Protein AF-A0A1Y2KAQ9-F1 (afdb_monomer_lite)

Structure (mmCIF, N/CA/C/O backbone):
data_AF-A0A1Y2KAQ9-F1
#
_entry.id   AF-A0A1Y2KAQ9-F1
#
loop_
_atom_site.group_PDB
_atom_site.id
_atom_site.type_symbol
_atom_site.label_atom_id
_atom_site.label_alt_id
_atom_site.label_comp_id
_atom_site.label_asym_id
_atom_site.label_entity_id
_atom_site.label_seq_id
_atom_site.pdbx_PDB_ins_code
_atom_site.Cartn_x
_atom_site.Cartn_y
_atom_site.Cartn_z
_atom_site.occupancy
_atom_site.B_iso_or_equiv
_atom_site.auth_seq_id
_atom_site.auth_comp_id
_atom_site.auth_asym_id
_atom_site.auth_atom_id
_atom_site.pdbx_PDB_model_num
ATOM 1 N N . MET A 1 1 ? -24.230 18.334 16.727 1.00 61.19 1 MET A N 1
ATOM 2 C CA . MET A 1 1 ? -23.903 18.573 15.300 1.00 61.19 1 MET A CA 1
ATOM 3 C C . MET A 1 1 ? -22.427 18.304 14.968 1.00 61.19 1 MET A C 1
ATOM 5 O O . MET A 1 1 ? -22.171 17.695 13.942 1.00 61.19 1 MET A O 1
ATOM 9 N N . PHE A 1 2 ? -21.467 18.647 15.840 1.00 65.06 2 PHE A N 1
ATOM 10 C CA . PHE A 1 2 ? -20.022 18.439 15.606 1.00 65.06 2 PHE A CA 1
ATOM 11 C C . PHE A 1 2 ? -19.581 16.962 15.464 1.00 65.06 2 PHE A C 1
ATOM 13 O O . PHE A 1 2 ? -18.749 16.643 14.624 1.00 65.06 2 PHE A O 1
ATOM 20 N N . VAL A 1 3 ? -20.186 16.042 16.226 1.00 55.28 3 VAL A N 1
ATOM 21 C CA . VAL A 1 3 ? -19.834 14.604 16.213 1.00 55.28 3 VAL A CA 1
ATOM 22 C C . VAL A 1 3 ? -20.170 13.924 14.877 1.00 55.28 3 VAL A C 1
ATOM 24 O O . VAL A 1 3 ? -19.386 13.129 14.373 1.00 55.28 3 VAL A O 1
ATOM 27 N N . ILE A 1 4 ? -21.300 14.285 14.259 1.00 52.22 4 ILE A N 1
ATOM 28 C CA . ILE A 1 4 ? -21.737 13.716 12.971 1.00 52.22 4 ILE A CA 1
ATOM 29 C C . ILE A 1 4 ? -20.790 14.138 11.840 1.00 52.22 4 ILE A C 1
ATOM 31 O O . ILE A 1 4 ? -20.483 13.335 10.966 1.00 52.22 4 ILE A O 1
ATOM 35 N N . PHE A 1 5 ? -20.286 15.374 11.880 1.00 54.47 5 PHE A N 1
ATOM 36 C CA . PHE A 1 5 ? -19.311 15.873 10.909 1.00 54.47 5 PHE A CA 1
ATOM 37 C C . PHE A 1 5 ? -17.970 15.127 11.001 1.00 54.47 5 PHE A C 1
ATOM 39 O O . PHE A 1 5 ? -17.423 14.721 9.980 1.00 54.47 5 PHE A O 1
ATOM 46 N N . GLN A 1 6 ? -17.474 14.884 12.220 1.00 55.69 6 GLN A N 1
ATOM 47 C CA . GLN A 1 6 ? -16.232 14.131 12.454 1.00 55.69 6 GLN A CA 1
ATOM 48 C C . GLN A 1 6 ? -16.350 12.666 12.010 1.00 55.69 6 GLN A C 1
ATOM 50 O O . GLN A 1 6 ? -15.445 12.142 11.365 1.00 55.69 6 GLN A O 1
ATOM 55 N N . LEU A 1 7 ? -17.488 12.022 12.296 1.00 54.28 7 LEU A N 1
ATOM 56 C CA . LEU A 1 7 ? -17.770 10.662 11.831 1.00 54.28 7 LEU A CA 1
ATOM 57 C C . LEU A 1 7 ? -17.791 10.583 10.302 1.00 54.28 7 LEU A C 1
ATOM 59 O O . LEU A 1 7 ? -17.157 9.701 9.734 1.00 54.28 7 LEU A O 1
ATOM 63 N N . ASN A 1 8 ? -18.456 11.529 9.633 1.00 52.41 8 ASN A N 1
ATOM 64 C CA . ASN A 1 8 ? -18.496 11.571 8.170 1.00 52.41 8 ASN A CA 1
ATOM 65 C C . ASN A 1 8 ? -17.095 11.736 7.565 1.00 52.41 8 ASN A C 1
ATOM 67 O O . ASN A 1 8 ? -16.761 11.045 6.606 1.00 52.41 8 ASN A O 1
ATOM 71 N N . ARG A 1 9 ? -16.256 12.596 8.160 1.00 63.25 9 ARG A N 1
ATOM 72 C CA . ARG A 1 9 ? -14.884 12.820 7.691 1.00 63.25 9 ARG A CA 1
ATOM 73 C C . ARG A 1 9 ? -14.017 11.570 7.836 1.00 63.25 9 ARG A C 1
ATOM 75 O O . ARG A 1 9 ? -13.410 11.151 6.863 1.00 63.25 9 ARG A O 1
ATOM 82 N N . ASN A 1 10 ? -14.046 10.912 8.996 1.00 63.41 10 ASN A N 1
ATOM 83 C CA . ASN A 1 10 ? -13.302 9.665 9.209 1.00 63.41 10 ASN A CA 1
ATOM 84 C C . ASN A 1 10 ? -13.759 8.539 8.268 1.00 63.41 10 ASN A C 1
ATOM 86 O O . ASN A 1 10 ? -12.932 7.765 7.784 1.00 63.41 10 ASN A O 1
ATOM 90 N N . ILE A 1 11 ? -15.064 8.453 7.983 1.00 61.44 11 ILE A N 1
ATOM 91 C CA . ILE A 1 11 ? -15.612 7.485 7.023 1.00 61.44 11 ILE A CA 1
ATOM 92 C C . ILE A 1 11 ? -15.126 7.799 5.600 1.00 61.44 11 ILE A C 1
ATOM 94 O O . ILE A 1 11 ? -14.720 6.884 4.883 1.00 61.44 11 ILE A O 1
ATOM 98 N N . GLN A 1 12 ? -15.120 9.072 5.196 1.00 69.94 12 GLN A N 1
ATOM 99 C CA . GLN A 1 12 ? -14.601 9.497 3.892 1.00 69.94 12 GLN A CA 1
ATOM 100 C C . GLN A 1 12 ? -13.097 9.243 3.749 1.00 69.94 12 GLN A C 1
ATOM 102 O O . GLN A 1 12 ? -12.675 8.696 2.730 1.00 69.94 12 GLN A O 1
ATOM 107 N N . ASP A 1 13 ? -12.311 9.583 4.771 1.00 73.38 13 ASP A N 1
ATOM 108 C CA . ASP A 1 13 ? -10.860 9.389 4.792 1.00 73.38 13 ASP A CA 1
ATOM 109 C C . ASP A 1 13 ? -10.512 7.890 4.707 1.00 73.38 13 ASP A C 1
ATOM 111 O O . ASP A 1 13 ? -9.655 7.485 3.920 1.00 73.38 13 ASP A O 1
ATOM 115 N N . SER A 1 14 ? -11.253 7.039 5.426 1.00 74.94 14 SER A N 1
ATOM 116 C CA . SER A 1 14 ? -11.082 5.578 5.380 1.00 74.94 14 SER A CA 1
ATOM 117 C C . SER A 1 14 ? -11.474 4.985 4.022 1.00 74.94 14 SER A C 1
ATOM 119 O O . SER A 1 14 ? -10.791 4.100 3.504 1.00 74.94 14 SER A O 1
ATOM 121 N N . ALA A 1 15 ? -12.558 5.481 3.414 1.00 80.38 15 ALA A N 1
ATOM 122 C CA . ALA A 1 15 ? -13.000 5.039 2.094 1.00 80.38 15 ALA A CA 1
ATOM 123 C C . ALA A 1 15 ? -11.997 5.420 0.992 1.00 80.38 15 ALA A C 1
ATOM 125 O O . ALA A 1 15 ? -11.705 4.592 0.129 1.00 80.38 15 ALA A O 1
ATOM 126 N N . GLN A 1 16 ? -11.437 6.634 1.044 1.00 83.06 16 GLN A N 1
ATOM 127 C CA . GLN A 1 16 ? -10.375 7.065 0.131 1.00 83.06 16 GLN A CA 1
ATOM 128 C C . GLN A 1 16 ? -9.096 6.250 0.314 1.00 83.06 16 GLN A C 1
ATOM 130 O O . GLN A 1 16 ? -8.538 5.771 -0.672 1.00 83.06 16 GLN A O 1
ATOM 135 N N . ALA A 1 17 ? -8.645 6.050 1.556 1.00 81.56 17 ALA A N 1
ATOM 136 C CA . ALA A 1 17 ? -7.450 5.258 1.840 1.00 81.56 17 ALA A CA 1
ATOM 137 C C . ALA A 1 17 ? -7.575 3.833 1.281 1.00 81.56 17 ALA A C 1
ATOM 139 O O . ALA A 1 17 ? -6.660 3.341 0.618 1.00 81.56 17 ALA A O 1
ATOM 140 N N . ARG A 1 18 ? -8.742 3.204 1.467 1.00 85.25 18 ARG A N 1
ATOM 141 C CA . ARG A 1 18 ? -9.046 1.887 0.899 1.00 85.25 18 ARG A CA 1
ATOM 142 C C . ARG A 1 18 ? -8.979 1.894 -0.629 1.00 85.25 18 ARG A C 1
ATOM 144 O O . ARG A 1 18 ? -8.373 1.004 -1.209 1.00 85.25 18 ARG A O 1
ATOM 151 N N . ASP A 1 19 ? -9.570 2.893 -1.282 1.00 88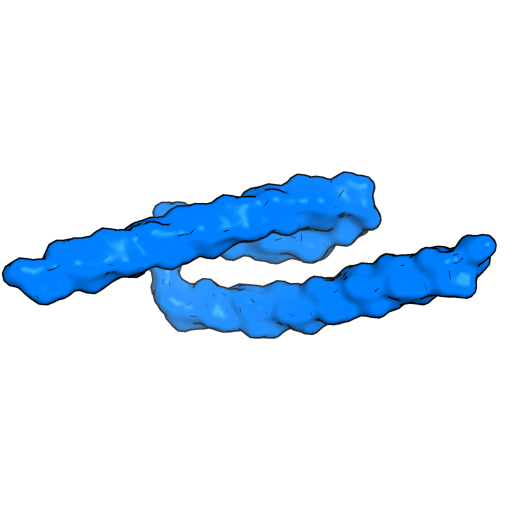.81 19 ASP A N 1
ATOM 152 C CA . ASP A 1 19 ? -9.580 2.992 -2.748 1.00 88.81 19 ASP A CA 1
ATOM 153 C C . ASP A 1 19 ? -8.166 3.176 -3.333 1.00 88.81 19 ASP A C 1
ATOM 155 O O . ASP A 1 19 ? -7.814 2.576 -4.352 1.00 88.81 19 ASP A O 1
ATOM 159 N N . HIS A 1 20 ? -7.313 3.950 -2.657 1.00 86.19 20 HIS A N 1
ATOM 160 C CA . HIS A 1 20 ? -5.903 4.086 -3.023 1.00 86.19 20 HIS A CA 1
ATOM 161 C C . HIS A 1 20 ? -5.128 2.775 -2.870 1.00 86.19 20 HIS A C 1
ATOM 163 O O . HIS A 1 20 ? -4.378 2.408 -3.776 1.00 86.19 20 HIS A O 1
ATOM 169 N N . LEU A 1 21 ? -5.327 2.055 -1.764 1.00 87.25 21 LEU A N 1
ATOM 170 C CA . LEU A 1 21 ? -4.694 0.755 -1.539 1.00 87.25 21 LEU A CA 1
ATOM 171 C C . LEU A 1 21 ? -5.163 -0.279 -2.563 1.00 87.25 21 LEU A C 1
ATOM 173 O O . LEU A 1 21 ? -4.332 -0.972 -3.138 1.00 87.25 21 LEU A O 1
ATOM 177 N N . HIS A 1 22 ? -6.456 -0.310 -2.884 1.00 90.62 22 HIS A N 1
ATOM 178 C CA . HIS A 1 22 ? -7.010 -1.193 -3.908 1.00 90.62 22 HIS A CA 1
ATOM 179 C C . HIS A 1 22 ? -6.346 -0.984 -5.279 1.00 90.62 22 HIS A C 1
ATOM 181 O O . HIS A 1 22 ? -5.899 -1.930 -5.933 1.00 90.62 22 HIS A O 1
ATOM 187 N N . LYS A 1 23 ? -6.212 0.279 -5.702 1.00 89.56 23 LYS A N 1
ATOM 188 C CA . LYS A 1 23 ? -5.499 0.642 -6.937 1.00 89.56 23 LYS A CA 1
ATOM 189 C C . LYS A 1 23 ? -4.030 0.229 -6.882 1.00 89.56 23 LYS A C 1
ATOM 191 O O . LYS A 1 23 ? -3.503 -0.279 -7.871 1.00 89.56 23 LYS A O 1
ATOM 196 N N . LEU A 1 24 ? -3.378 0.413 -5.734 1.00 85.62 24 LEU A N 1
ATOM 197 C CA . LEU A 1 24 ? -1.986 0.027 -5.533 1.00 85.62 24 LEU A CA 1
ATOM 198 C C . LEU A 1 24 ? -1.785 -1.490 -5.630 1.00 85.62 24 LEU A C 1
ATOM 200 O O . LEU A 1 24 ? -0.835 -1.915 -6.279 1.00 85.62 24 LEU A O 1
ATOM 204 N N . VAL A 1 25 ? -2.686 -2.300 -5.066 1.00 89.44 25 VAL A N 1
ATOM 205 C CA . VAL A 1 25 ? -2.666 -3.769 -5.191 1.00 89.44 25 VAL A CA 1
ATOM 206 C C . VAL A 1 25 ? -2.677 -4.181 -6.661 1.00 89.44 25 VAL A C 1
ATOM 208 O O . VAL A 1 25 ? -1.846 -4.996 -7.070 1.00 89.44 25 VAL A O 1
ATOM 211 N N . GLY A 1 26 ? -3.583 -3.594 -7.453 1.00 85.62 26 GLY A N 1
ATOM 212 C CA . GLY A 1 26 ? -3.702 -3.874 -8.884 1.00 85.62 26 GLY A CA 1
ATOM 213 C C . GLY A 1 26 ? -2.459 -3.462 -9.672 1.00 85.62 26 GLY A C 1
ATOM 214 O O . GLY A 1 26 ? -1.926 -4.256 -10.445 1.00 85.62 26 GLY A O 1
ATOM 215 N N . LEU A 1 27 ? -1.952 -2.249 -9.440 1.00 85.75 27 LEU A N 1
ATOM 216 C CA . LEU A 1 27 ? -0.738 -1.759 -10.096 1.00 85.75 27 LEU A CA 1
ATOM 217 C C . LEU A 1 27 ? 0.480 -2.614 -9.738 1.00 85.75 27 LEU A C 1
ATOM 219 O O . LEU A 1 27 ? 1.166 -3.090 -10.636 1.00 85.75 27 LEU A O 1
ATOM 223 N N . ALA A 1 28 ? 0.717 -2.852 -8.446 1.00 85.81 28 ALA A N 1
ATOM 224 C CA . ALA A 1 28 ? 1.839 -3.646 -7.956 1.00 85.81 28 ALA A CA 1
ATOM 225 C C . ALA A 1 28 ? 1.792 -5.092 -8.473 1.00 85.81 28 ALA A C 1
ATOM 227 O O . ALA A 1 28 ? 2.829 -5.637 -8.846 1.00 85.81 28 ALA A O 1
ATOM 228 N N . GLY A 1 29 ? 0.598 -5.689 -8.559 1.00 83.75 29 GLY A N 1
ATOM 229 C CA . GLY A 1 29 ? 0.404 -7.014 -9.149 1.00 83.75 29 GLY A CA 1
ATOM 230 C C . GLY A 1 29 ? 0.781 -7.062 -10.632 1.00 83.75 29 GLY A C 1
ATOM 231 O O . GLY A 1 29 ? 1.477 -7.982 -11.053 1.00 83.75 29 GLY A O 1
ATOM 232 N N . ASN A 1 30 ? 0.401 -6.042 -11.407 1.00 85.38 30 ASN A N 1
ATOM 233 C CA . ASN A 1 30 ? 0.705 -5.970 -12.840 1.00 85.38 30 ASN A CA 1
ATOM 234 C C . ASN A 1 30 ? 2.203 -5.811 -13.139 1.00 85.38 30 ASN A C 1
ATOM 236 O O . ASN A 1 30 ? 2.672 -6.312 -14.156 1.00 85.38 30 ASN A O 1
ATOM 240 N N . VAL A 1 31 ? 2.952 -5.126 -12.269 1.00 80.75 31 VAL A N 1
ATOM 241 C CA . VAL A 1 31 ? 4.400 -4.904 -12.442 1.00 80.75 31 VAL A CA 1
ATOM 242 C C . VAL A 1 31 ? 5.273 -5.922 -11.695 1.00 80.75 31 VAL A C 1
ATOM 244 O O . VAL A 1 31 ? 6.486 -5.753 -11.618 1.00 80.75 31 VAL A O 1
ATOM 247 N N . GLY A 1 32 ? 4.680 -6.975 -11.120 1.00 84.12 32 GLY A N 1
ATOM 248 C CA . GLY A 1 32 ? 5.420 -8.036 -10.426 1.00 84.12 32 GLY A CA 1
ATOM 249 C C . GLY A 1 32 ? 5.989 -7.644 -9.055 1.00 84.12 32 GLY A C 1
ATOM 250 O O . GLY A 1 32 ? 6.820 -8.365 -8.505 1.00 84.12 32 GLY A O 1
ATOM 251 N N . LEU A 1 33 ? 5.534 -6.538 -8.460 1.00 86.06 33 LEU A N 1
ATOM 252 C CA . LEU A 1 33 ? 5.916 -6.109 -7.111 1.00 86.06 33 LEU A CA 1
ATOM 253 C C . LEU A 1 33 ? 5.074 -6.848 -6.061 1.00 86.06 33 LEU A C 1
ATOM 255 O O . LEU A 1 33 ? 4.221 -6.264 -5.390 1.00 86.06 33 LEU A O 1
ATOM 259 N N . VAL A 1 34 ? 5.308 -8.157 -5.940 1.00 87.81 34 VAL A N 1
ATOM 260 C CA . VAL A 1 34 ? 4.491 -9.082 -5.133 1.00 87.81 34 VAL A CA 1
ATOM 261 C C . VAL A 1 34 ? 4.382 -8.641 -3.672 1.00 87.81 34 VAL A C 1
ATOM 263 O O . VAL A 1 34 ? 3.277 -8.599 -3.137 1.00 87.81 34 VAL A O 1
ATOM 266 N N . GLU A 1 35 ? 5.494 -8.253 -3.043 1.00 85.88 35 GLU A N 1
ATOM 267 C CA . GLU A 1 35 ? 5.490 -7.799 -1.645 1.00 85.88 35 GLU A CA 1
ATOM 268 C C . GLU A 1 35 ? 4.666 -6.519 -1.462 1.00 85.88 35 GLU A C 1
ATOM 270 O O . GLU A 1 35 ? 3.860 -6.432 -0.542 1.00 85.88 35 GLU A O 1
ATOM 275 N N . LEU A 1 36 ? 4.798 -5.547 -2.373 1.00 83.50 36 LEU A N 1
ATOM 276 C CA . LEU A 1 36 ? 4.034 -4.296 -2.321 1.00 83.50 36 LEU A CA 1
ATOM 277 C C . LEU A 1 36 ? 2.531 -4.551 -2.485 1.00 83.50 36 LEU A C 1
ATOM 279 O O . LEU A 1 36 ? 1.719 -3.941 -1.791 1.00 83.50 36 LEU A O 1
ATOM 283 N N . SER A 1 37 ? 2.168 -5.472 -3.380 1.00 89.19 37 SER A N 1
ATOM 284 C CA . SER A 1 37 ? 0.782 -5.895 -3.579 1.00 89.19 37 SER A CA 1
ATOM 285 C C . SER A 1 37 ? 0.221 -6.583 -2.328 1.00 89.19 37 SER A C 1
ATOM 287 O O . SER A 1 37 ? -0.885 -6.257 -1.896 1.00 89.19 37 SER A O 1
ATOM 289 N N . ALA A 1 38 ? 0.991 -7.475 -1.697 1.00 88.62 38 ALA A N 1
ATOM 290 C CA . ALA A 1 38 ? 0.591 -8.158 -0.468 1.00 88.62 38 ALA A CA 1
ATOM 291 C C . ALA A 1 38 ? 0.384 -7.175 0.695 1.00 88.62 38 ALA A C 1
ATOM 293 O O . ALA A 1 38 ? -0.690 -7.158 1.296 1.00 88.62 38 ALA A O 1
ATOM 294 N N . THR A 1 39 ? 1.354 -6.291 0.951 1.00 86.69 39 THR A N 1
ATOM 295 C CA . THR A 1 39 ? 1.266 -5.285 2.021 1.00 86.69 39 THR A CA 1
ATOM 296 C C . THR A 1 39 ? 0.093 -4.329 1.810 1.00 86.69 39 THR A C 1
ATOM 298 O O . THR A 1 39 ? -0.662 -4.062 2.744 1.00 86.69 39 THR A O 1
ATOM 301 N N . ALA A 1 40 ? -0.128 -3.847 0.582 1.00 87.31 40 ALA A N 1
ATOM 302 C CA . ALA A 1 40 ? -1.264 -2.976 0.288 1.00 87.31 40 ALA A CA 1
ATOM 303 C C . ALA A 1 40 ? -2.617 -3.678 0.524 1.00 87.31 40 ALA A C 1
ATOM 305 O O . ALA A 1 40 ? -3.563 -3.052 1.006 1.00 87.31 40 ALA A O 1
ATOM 306 N N . ARG A 1 41 ? -2.702 -4.985 0.244 1.00 88.75 41 ARG A N 1
ATOM 307 C CA . ARG A 1 41 ? -3.914 -5.789 0.453 1.00 88.75 41 ARG A CA 1
ATOM 308 C C . ARG A 1 41 ? -4.194 -6.069 1.928 1.00 88.75 41 ARG A C 1
ATOM 310 O O . ARG A 1 41 ? -5.351 -6.050 2.344 1.00 88.75 41 ARG A O 1
ATOM 317 N N . GLU A 1 42 ? -3.156 -6.294 2.728 1.00 87.44 42 GLU A N 1
ATOM 318 C CA . GLU A 1 42 ? -3.283 -6.421 4.184 1.00 87.44 42 GLU A CA 1
ATOM 319 C C . GLU A 1 42 ? -3.810 -5.127 4.814 1.00 87.44 42 GLU A C 1
ATOM 321 O O . GLU A 1 42 ? -4.733 -5.168 5.629 1.00 87.44 42 GLU A O 1
ATOM 326 N N . MET A 1 43 ? -3.302 -3.975 4.369 1.00 83.75 43 MET A N 1
ATOM 327 C CA . MET A 1 43 ? -3.776 -2.662 4.814 1.00 83.75 43 MET A CA 1
ATOM 328 C C . MET A 1 43 ? -5.229 -2.392 4.406 1.00 83.75 43 MET A C 1
ATOM 330 O O . MET A 1 43 ? -6.001 -1.844 5.194 1.00 83.75 43 MET A O 1
ATOM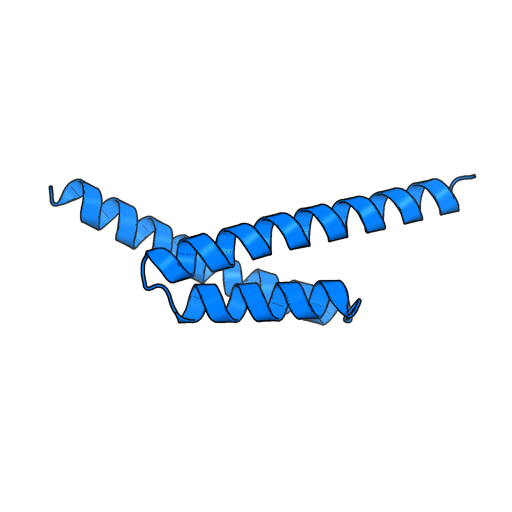 334 N N . GLU A 1 44 ? -5.627 -2.798 3.195 1.00 86.25 44 GLU A N 1
ATOM 335 C CA . GLU A 1 44 ? -7.017 -2.710 2.732 1.00 86.25 44 GLU A CA 1
ATOM 336 C C . GLU A 1 44 ? -7.951 -3.510 3.659 1.00 86.25 44 GLU A C 1
ATOM 338 O O . GLU A 1 44 ? -8.984 -3.000 4.098 1.00 86.25 44 GLU A O 1
ATOM 343 N N . GLY A 1 45 ? -7.552 -4.735 4.021 1.00 82.88 45 GLY A N 1
ATOM 344 C CA . GLY A 1 45 ? -8.275 -5.577 4.975 1.00 82.88 45 GLY A CA 1
ATOM 345 C C . GLY A 1 45 ? -8.337 -4.974 6.381 1.00 82.88 45 GLY A C 1
ATOM 346 O O . GLY A 1 45 ? -9.399 -4.980 7.006 1.00 82.88 45 GLY A O 1
ATOM 347 N N . ALA A 1 46 ? -7.234 -4.395 6.859 1.00 81.06 46 ALA A N 1
ATOM 348 C CA . ALA A 1 46 ? -7.159 -3.749 8.167 1.00 81.06 46 ALA A CA 1
ATOM 349 C C . ALA A 1 46 ? -8.075 -2.514 8.263 1.00 81.06 46 ALA A C 1
ATOM 351 O O . ALA A 1 46 ? -8.747 -2.324 9.279 1.00 81.06 46 ALA A O 1
ATOM 352 N N . LEU A 1 47 ? -8.174 -1.714 7.194 1.00 79.00 47 LEU A N 1
ATOM 353 C CA . LEU A 1 47 ? -9.108 -0.584 7.116 1.00 79.00 47 LEU A CA 1
ATOM 354 C C . LEU A 1 47 ? -10.570 -1.039 7.142 1.00 79.00 47 LEU A C 1
ATOM 356 O O . LEU A 1 47 ? -11.387 -0.434 7.834 1.00 79.00 47 LEU A O 1
ATOM 360 N N . VAL A 1 48 ? -10.912 -2.114 6.423 1.00 78.31 48 VAL A N 1
ATOM 361 C CA . VAL A 1 48 ? -12.273 -2.683 6.434 1.00 78.31 48 VAL A CA 1
ATOM 362 C C . VAL A 1 48 ? -12.630 -3.236 7.813 1.00 78.31 48 VAL A C 1
ATOM 364 O O . VAL A 1 48 ? -13.756 -3.055 8.276 1.00 78.31 48 VAL A O 1
ATOM 367 N N . ALA A 1 49 ? -11.669 -3.863 8.489 1.00 79.00 49 ALA A N 1
ATOM 368 C CA . ALA A 1 49 ? -11.836 -4.377 9.841 1.00 79.00 49 ALA A CA 1
ATOM 369 C C . ALA A 1 49 ? -11.900 -3.277 10.918 1.00 79.00 49 ALA A C 1
ATOM 371 O O . ALA A 1 49 ? -12.113 -3.607 12.082 1.00 79.00 49 ALA A O 1
ATOM 372 N N . GLN A 1 50 ? -11.722 -1.995 10.553 1.00 69.62 50 GLN A N 1
ATOM 373 C CA . GLN A 1 50 ? -11.554 -0.879 11.495 1.00 69.62 50 GLN A CA 1
ATOM 374 C C . GLN A 1 50 ? -10.492 -1.200 12.558 1.00 69.62 50 GLN A C 1
ATOM 376 O O . GLN A 1 50 ? -10.689 -0.965 13.751 1.00 69.62 50 GLN A O 1
ATOM 381 N N . ALA A 1 51 ? -9.384 -1.805 12.115 1.00 65.12 51 ALA A N 1
ATOM 382 C CA . ALA A 1 51 ? -8.284 -2.176 12.986 1.00 65.12 51 ALA A CA 1
ATOM 383 C C . ALA A 1 51 ? -7.727 -0.948 13.718 1.00 65.12 51 ALA A C 1
ATOM 385 O O . ALA A 1 51 ? -7.832 0.181 13.235 1.00 65.12 51 ALA A O 1
ATOM 386 N N . ASP A 1 52 ? -7.119 -1.192 14.881 1.00 71.75 52 ASP A N 1
ATOM 387 C CA . ASP A 1 52 ? -6.505 -0.151 15.701 1.00 71.75 52 ASP A CA 1
ATOM 388 C C . ASP A 1 52 ? -5.626 0.790 14.859 1.00 71.75 52 ASP A C 1
ATOM 390 O O . ASP A 1 52 ? -4.747 0.354 14.107 1.00 71.75 52 ASP A O 1
ATOM 394 N N . THR A 1 53 ? -5.858 2.096 15.004 1.00 70.31 53 THR A N 1
ATOM 395 C CA . THR A 1 53 ? -5.169 3.153 14.255 1.00 70.31 53 THR A CA 1
ATOM 396 C C . THR A 1 53 ? -3.646 3.042 14.391 1.00 70.31 53 THR A C 1
ATOM 398 O O . THR A 1 53 ? -2.920 3.355 13.447 1.00 70.31 53 THR A O 1
ATOM 401 N N . GLY A 1 54 ? -3.147 2.550 15.533 1.00 68.50 54 GLY A N 1
ATOM 402 C CA . GLY A 1 54 ? -1.722 2.295 15.752 1.00 68.50 54 GLY A CA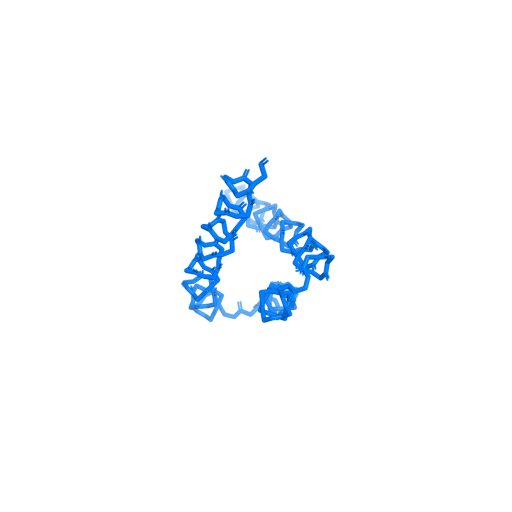 1
ATOM 403 C C . GLY A 1 54 ? -1.135 1.246 14.801 1.00 68.50 54 GLY A C 1
ATOM 404 O O . GLY A 1 54 ? -0.057 1.454 14.240 1.00 68.50 54 GLY A O 1
ATOM 405 N N . ALA A 1 55 ? -1.860 0.153 14.554 1.00 70.44 55 ALA A N 1
ATOM 406 C CA . ALA A 1 55 ? -1.437 -0.898 13.630 1.00 70.44 55 ALA A CA 1
ATOM 407 C C . ALA A 1 55 ? -1.430 -0.409 12.172 1.00 70.44 55 ALA A C 1
ATOM 409 O O . ALA A 1 55 ? -0.487 -0.687 11.429 1.00 70.44 55 ALA A O 1
ATOM 410 N N . LEU A 1 56 ? -2.435 0.382 11.781 1.00 71.62 56 LEU A N 1
ATOM 411 C CA . LEU A 1 56 ? -2.504 0.999 10.452 1.00 71.62 56 LEU A CA 1
ATOM 412 C C . LEU A 1 56 ? -1.342 1.971 10.202 1.00 71.62 56 LEU A C 1
ATOM 414 O O . LEU A 1 56 ? -0.757 1.960 9.120 1.00 71.62 56 LEU A O 1
ATOM 418 N N . LEU A 1 57 ? -0.959 2.771 11.203 1.00 73.88 57 LEU A N 1
ATOM 419 C CA . LEU A 1 57 ? 0.189 3.679 11.108 1.00 73.88 57 LEU A CA 1
ATOM 420 C C . LEU A 1 57 ? 1.514 2.926 10.929 1.00 73.88 57 LEU A C 1
ATOM 422 O O . LEU A 1 57 ? 2.340 3.334 10.112 1.00 73.88 57 LEU A O 1
ATOM 426 N N . ALA A 1 58 ? 1.709 1.815 11.644 1.00 73.25 58 ALA A N 1
ATOM 427 C CA . ALA A 1 58 ? 2.898 0.978 11.487 1.00 73.25 58 ALA A CA 1
ATOM 428 C C . ALA A 1 58 ? 2.983 0.360 10.079 1.00 73.25 58 ALA A C 1
ATOM 430 O O . ALA A 1 58 ? 4.044 0.383 9.454 1.00 73.25 58 ALA A O 1
ATOM 431 N N . GLN A 1 59 ? 1.858 -0.127 9.545 1.00 75.38 59 GLN A N 1
ATOM 432 C CA . GLN A 1 59 ? 1.796 -0.661 8.181 1.00 75.38 59 GLN A CA 1
ATOM 433 C C . GLN A 1 59 ? 2.036 0.432 7.127 1.00 75.38 59 GLN A C 1
ATOM 435 O O . GLN A 1 59 ? 2.776 0.216 6.168 1.00 75.38 59 GLN A O 1
ATOM 440 N N . TRP A 1 60 ? 1.506 1.641 7.335 1.00 78.62 60 TRP A N 1
ATOM 441 C CA . TRP A 1 60 ? 1.756 2.782 6.450 1.00 78.62 60 TRP A CA 1
ATOM 442 C C . TRP A 1 60 ? 3.236 3.192 6.422 1.00 78.62 60 TRP A C 1
ATOM 444 O O . TRP A 1 60 ? 3.800 3.484 5.359 1.00 78.62 60 TRP A O 1
ATOM 454 N N . ALA A 1 61 ? 3.893 3.165 7.584 1.00 77.25 61 ALA A N 1
ATOM 455 C CA . ALA A 1 61 ? 5.324 3.422 7.694 1.00 77.25 61 ALA A CA 1
ATOM 456 C C . ALA A 1 61 ? 6.164 2.376 6.939 1.00 77.25 61 ALA A C 1
ATOM 458 O O . ALA A 1 61 ? 7.183 2.735 6.353 1.00 77.25 61 ALA A O 1
ATOM 459 N N . ALA A 1 62 ? 5.723 1.114 6.895 1.00 76.44 62 ALA A N 1
ATOM 460 C CA . ALA A 1 62 ? 6.374 0.051 6.127 1.00 76.44 62 ALA A CA 1
ATOM 461 C C . ALA A 1 62 ? 6.128 0.158 4.606 1.00 76.44 62 ALA A C 1
ATOM 463 O O . ALA A 1 62 ? 7.041 -0.098 3.822 1.00 76.44 62 ALA A O 1
ATOM 464 N N . LEU A 1 63 ? 4.940 0.600 4.176 1.00 81.56 63 LEU A N 1
ATOM 465 C CA . LEU A 1 63 ? 4.582 0.753 2.756 1.00 81.56 63 LEU A CA 1
ATOM 466 C C . LEU A 1 63 ? 5.391 1.861 2.054 1.00 81.56 63 LEU A C 1
ATOM 468 O O . LEU A 1 63 ? 5.779 1.736 0.891 1.00 81.56 63 LEU A O 1
ATOM 472 N N . THR A 1 64 ? 5.667 2.953 2.766 1.00 82.56 64 THR A N 1
ATOM 473 C CA . THR A 1 64 ? 6.350 4.144 2.230 1.00 82.56 64 THR A CA 1
ATOM 474 C C . THR A 1 64 ? 7.728 3.846 1.606 1.00 82.56 64 THR A C 1
ATOM 476 O O . THR A 1 64 ? 7.945 4.216 0.448 1.00 82.56 64 THR A O 1
ATOM 479 N N . PRO A 1 65 ? 8.672 3.162 2.286 1.00 81.88 65 PRO A N 1
ATOM 480 C CA . PRO A 1 65 ? 9.958 2.817 1.682 1.00 81.88 65 PRO A CA 1
ATOM 481 C C . PRO A 1 65 ? 9.833 1.819 0.520 1.00 81.88 65 PRO A C 1
ATOM 483 O O . PRO A 1 65 ? 10.642 1.869 -0.405 1.00 81.88 65 PRO A O 1
ATOM 486 N N . MET A 1 66 ? 8.823 0.940 0.517 1.00 81.94 66 MET A N 1
ATOM 487 C CA . MET A 1 66 ? 8.581 0.016 -0.602 1.00 81.94 66 MET A CA 1
ATOM 488 C C . MET A 1 66 ? 8.167 0.774 -1.867 1.00 81.94 66 MET A C 1
ATOM 490 O O . MET A 1 66 ? 8.690 0.505 -2.947 1.00 81.94 66 MET A O 1
ATOM 494 N N . LEU A 1 67 ? 7.291 1.774 -1.727 1.00 84.19 67 LEU A N 1
ATOM 495 C CA . LEU A 1 67 ? 6.900 2.671 -2.818 1.00 84.19 67 LEU A CA 1
ATOM 496 C C . LEU A 1 67 ? 8.085 3.480 -3.356 1.00 84.19 67 LEU A C 1
ATOM 498 O O . LEU A 1 67 ? 8.215 3.639 -4.569 1.00 84.19 67 LEU A O 1
ATOM 502 N N . ALA A 1 68 ? 8.961 3.969 -2.474 1.00 81.44 68 ALA A N 1
ATOM 503 C CA . ALA A 1 68 ? 10.162 4.695 -2.883 1.00 81.44 68 ALA A CA 1
ATOM 504 C C . ALA A 1 68 ? 11.083 3.819 -3.747 1.00 81.44 68 ALA A C 1
ATOM 506 O O . ALA A 1 68 ? 11.453 4.223 -4.848 1.00 81.44 68 ALA A O 1
ATOM 507 N N . ARG A 1 69 ? 11.359 2.584 -3.307 1.00 85.19 69 ARG A N 1
ATOM 508 C CA . ARG A 1 69 ? 12.159 1.612 -4.072 1.00 85.19 69 ARG A CA 1
ATOM 509 C C . ARG A 1 69 ? 11.513 1.247 -5.405 1.00 85.19 69 ARG A C 1
ATOM 511 O O . ARG A 1 69 ? 12.197 1.205 -6.420 1.00 85.19 69 ARG A O 1
ATOM 518 N N . ALA A 1 70 ? 10.199 1.019 -5.416 1.00 81.25 70 ALA A N 1
ATOM 519 C CA . ALA A 1 70 ? 9.451 0.732 -6.638 1.00 81.25 70 ALA A CA 1
ATOM 520 C C . ALA A 1 70 ? 9.563 1.879 -7.655 1.00 81.25 70 ALA A C 1
ATOM 522 O O . ALA A 1 70 ? 9.784 1.646 -8.843 1.00 81.25 70 ALA A O 1
ATOM 523 N N . ARG A 1 71 ? 9.463 3.126 -7.183 1.00 85.81 71 ARG A N 1
ATOM 524 C CA . ARG A 1 71 ? 9.628 4.321 -8.012 1.00 85.81 71 ARG A CA 1
ATOM 525 C C . ARG A 1 71 ? 11.055 4.464 -8.542 1.00 85.81 71 ARG A C 1
ATOM 527 O O . ARG A 1 71 ? 11.225 4.806 -9.707 1.00 85.81 71 ARG A O 1
ATOM 534 N N . GLU A 1 72 ? 12.067 4.226 -7.713 1.00 85.00 72 GLU A N 1
ATOM 535 C CA . GLU A 1 72 ? 13.472 4.265 -8.135 1.00 85.00 72 GLU A CA 1
ATOM 536 C C . GLU A 1 72 ? 13.776 3.196 -9.186 1.00 85.00 72 GLU A C 1
ATOM 538 O O . GLU A 1 72 ? 14.376 3.511 -10.211 1.00 85.00 72 GLU A O 1
ATOM 543 N N . ALA A 1 73 ? 13.301 1.965 -8.985 1.00 82.00 73 ALA A N 1
ATOM 544 C CA . ALA A 1 73 ? 13.450 0.882 -9.953 1.00 82.00 73 ALA A CA 1
ATOM 545 C C . ALA A 1 73 ? 12.773 1.215 -11.294 1.00 82.00 73 ALA A C 1
ATOM 547 O O . ALA A 1 73 ? 13.370 1.020 -12.350 1.00 82.00 73 ALA A O 1
ATOM 548 N N . ALA A 1 74 ? 11.563 1.784 -11.261 1.00 80.38 74 ALA A N 1
ATOM 549 C CA . ALA A 1 74 ? 10.867 2.229 -12.467 1.00 80.38 74 ALA A CA 1
ATOM 550 C C . ALA A 1 74 ? 11.616 3.360 -13.195 1.00 80.38 74 ALA A C 1
ATOM 552 O O . ALA A 1 74 ? 11.715 3.347 -14.419 1.00 80.38 74 ALA A O 1
ATOM 553 N N . ALA A 1 75 ? 12.179 4.321 -12.454 1.00 82.06 75 ALA A N 1
ATOM 554 C CA . ALA A 1 75 ? 12.968 5.407 -13.032 1.00 82.06 75 ALA A CA 1
ATOM 555 C C . ALA A 1 75 ? 14.273 4.904 -13.674 1.00 82.06 75 ALA A C 1
ATOM 557 O O . ALA A 1 75 ? 14.657 5.393 -14.733 1.00 82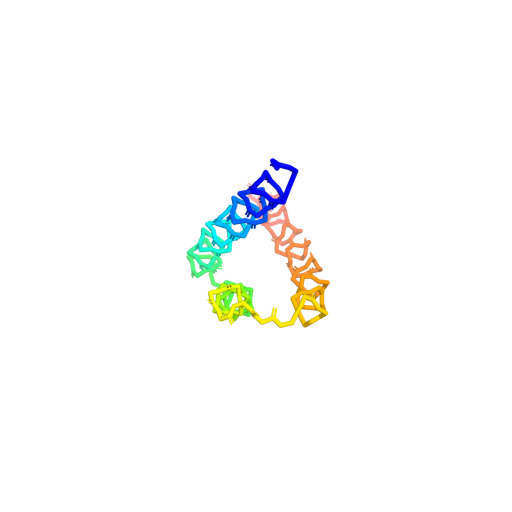.06 75 ALA A O 1
ATOM 558 N N . GLN A 1 76 ? 14.938 3.922 -13.057 1.00 79.88 76 GLN A N 1
ATOM 559 C CA . GLN A 1 76 ? 16.138 3.292 -13.614 1.00 79.88 76 GLN A CA 1
ATOM 560 C C . GLN A 1 76 ? 15.831 2.493 -14.882 1.00 79.88 76 GLN A C 1
ATOM 562 O O . GLN A 1 76 ? 16.588 2.590 -15.842 1.00 79.88 76 GLN A O 1
ATOM 567 N N . ALA A 1 77 ? 14.722 1.747 -14.903 1.00 77.69 77 ALA A N 1
ATOM 568 C CA . ALA A 1 77 ? 14.287 1.011 -16.088 1.00 77.69 77 ALA A CA 1
ATOM 569 C C . ALA A 1 77 ? 14.013 1.954 -17.270 1.00 77.69 77 ALA A C 1
ATOM 571 O O . ALA A 1 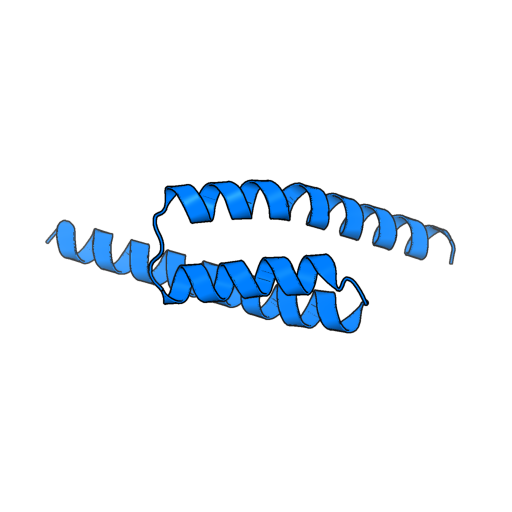77 ? 14.508 1.707 -18.361 1.00 77.69 77 ALA A O 1
ATOM 572 N N . LEU A 1 78 ? 13.317 3.071 -17.030 1.00 78.50 78 LEU A N 1
ATOM 573 C CA . LEU A 1 78 ? 13.032 4.073 -18.063 1.00 78.50 78 LEU A CA 1
ATOM 574 C C . LEU A 1 78 ? 14.295 4.774 -18.591 1.00 78.50 78 LEU A C 1
ATOM 576 O O . LEU A 1 78 ? 14.337 5.170 -19.745 1.00 78.50 78 LEU A O 1
ATOM 580 N N . ALA A 1 79 ? 15.316 4.965 -17.751 1.00 75.38 79 ALA A N 1
ATOM 581 C CA . ALA A 1 79 ? 16.574 5.595 -18.158 1.00 75.38 79 ALA A CA 1
ATOM 582 C C . ALA A 1 79 ? 17.523 4.648 -18.920 1.00 75.38 79 ALA A C 1
ATOM 584 O O . ALA A 1 79 ? 18.534 5.106 -19.453 1.00 75.38 79 ALA A O 1
ATOM 585 N N . ALA A 1 80 ? 17.244 3.342 -18.906 1.00 71.31 80 ALA A N 1
ATOM 586 C CA . ALA A 1 80 ? 18.018 2.316 -19.600 1.00 71.31 80 ALA A CA 1
ATOM 587 C C . ALA A 1 80 ? 17.479 1.993 -21.010 1.00 71.31 80 ALA A C 1
ATOM 589 O O . ALA A 1 80 ? 18.125 1.230 -21.731 1.00 71.31 80 ALA A O 1
ATOM 590 N N . GLU A 1 81 ? 16.326 2.560 -21.379 1.00 53.69 81 GLU A N 1
ATOM 591 C CA . GLU A 1 81 ? 15.728 2.551 -22.726 1.00 53.69 81 GLU A CA 1
ATOM 592 C C . GLU A 1 81 ? 16.136 3.797 -23.530 1.00 53.69 81 GLU A C 1
ATOM 594 O O . GLU A 1 81 ? 16.317 3.656 -24.762 1.00 53.69 81 GLU A O 1
#

Radius of gyration: 15.36 Å; chains: 1; bounding box: 42×28×39 Å

InterPro domains:
  IPR008207 Signal transduction histidine kinase, phosphotransfer (Hpt) domain [PF01627] (11-72)
  IPR008207 Signal transduction histidine kinase, phosphotransfer (Hpt) domain [PS50894] (1-81)
  IPR036641 HPT domain superfamily [G3DSA:1.20.120.160] (5-80)
  IPR036641 HPT domain superfamily [SSF47226] (12-76)

Sequence (81 aa):
MFVIFQLNRNIQDSAQARDHLHKLVGLAGNVGLVELSATAREMEGALVAQADTGALLAQWAALTPMLARAREAAAQALAAE

Foldseek 3Di:
DVVVVVVVVLVVVLVVLLVVLVVQLVVCVVVVVVVLNVLSVVLNVCSVVVHDPVVNVVSVVVNVVSVVVVVVVVVVVVVVD

pLDDT: mean 77.67, std 10.18, range [52.22, 90.62]

Organism: NCBI:txid1434232

Secondary structure (DSSP, 8-state):
-HHHHHHHHHHHHHHHHHHHHHHHHHHHHHTT-HHHHHHHHHHHHHHHTT--HHHHH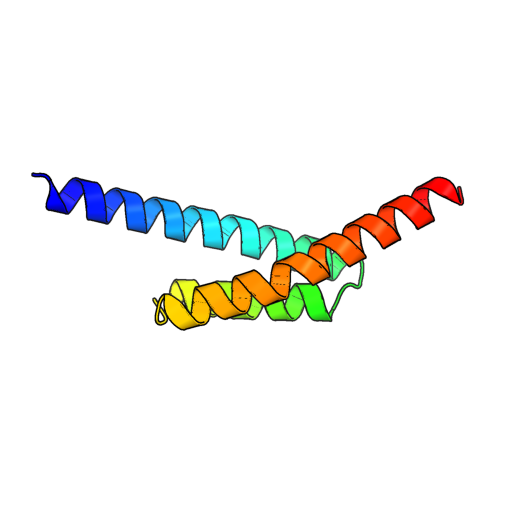HHHHHHHHHHHHHHHHHHHHHHT-